Protein AF-A0A7W1IQE1-F1 (afdb_monomer_lite)

Foldseek 3Di:
DDDDDDDPDPDLQVCQADPQWDQQDAPNDGPDIGGCVRQVDQVNCCRRPVDRWDWDDDPSGIDTDD

Structure (mmCIF, N/CA/C/O backbone):
data_AF-A0A7W1I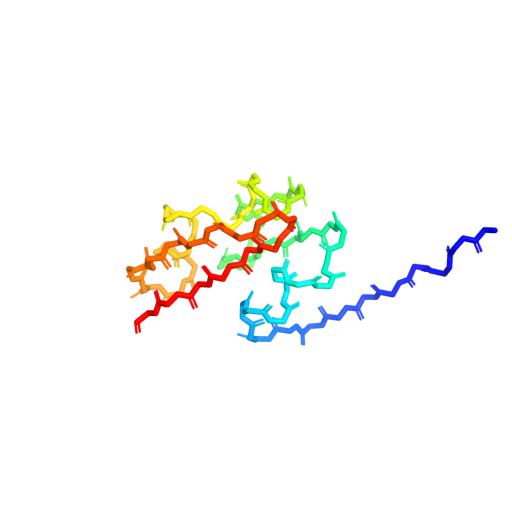QE1-F1
#
_entry.id   AF-A0A7W1IQE1-F1
#
loop_
_atom_site.group_PDB
_atom_site.id
_atom_site.type_symbol
_atom_site.label_atom_id
_atom_site.label_alt_id
_atom_site.label_comp_id
_atom_site.label_asym_id
_atom_site.label_entity_id
_atom_site.label_seq_id
_atom_site.pdbx_PDB_ins_code
_atom_site.Cartn_x
_atom_site.Cartn_y
_atom_site.Cartn_z
_atom_site.occupancy
_atom_site.B_iso_or_equiv
_atom_site.auth_seq_id
_atom_site.auth_comp_id
_atom_site.auth_asym_id
_atom_site.auth_atom_id
_atom_site.pdbx_PDB_model_num
ATOM 1 N N . MET A 1 1 ? 2.378 -26.359 -4.628 1.00 48.38 1 MET A N 1
ATOM 2 C CA . MET A 1 1 ? 1.443 -25.588 -3.784 1.00 48.38 1 MET A CA 1
ATOM 3 C C . MET A 1 1 ? 2.296 -24.578 -3.029 1.00 48.38 1 MET A C 1
ATOM 5 O O . MET A 1 1 ? 3.184 -25.017 -2.312 1.00 48.38 1 MET A O 1
ATOM 9 N N . ASN A 1 2 ? 2.162 -23.273 -3.293 1.00 59.66 2 ASN A N 1
ATOM 10 C CA . ASN A 1 2 ? 2.978 -22.266 -2.598 1.00 59.66 2 ASN A CA 1
ATOM 11 C C . ASN A 1 2 ? 2.495 -22.138 -1.142 1.00 59.66 2 ASN A C 1
ATOM 13 O O . ASN A 1 2 ? 1.281 -22.119 -0.931 1.00 59.66 2 ASN A O 1
ATOM 17 N N . PRO A 1 3 ? 3.397 -22.070 -0.148 1.00 71.38 3 PRO A N 1
ATOM 18 C CA . PRO A 1 3 ? 3.003 -21.835 1.236 1.00 71.38 3 PRO A CA 1
ATOM 19 C C . PRO A 1 3 ? 2.361 -20.446 1.382 1.00 71.38 3 PRO A C 1
ATOM 21 O O . PRO A 1 3 ? 2.851 -19.469 0.818 1.00 71.38 3 PRO A O 1
ATOM 24 N N . LEU A 1 4 ? 1.255 -20.369 2.127 1.00 68.25 4 LEU A N 1
ATOM 25 C CA . LEU A 1 4 ? 0.626 -19.107 2.522 1.00 68.25 4 LEU A CA 1
ATOM 26 C C . LEU A 1 4 ? 1.335 -18.578 3.774 1.00 68.25 4 LEU A C 1
ATOM 28 O O . LEU A 1 4 ? 1.299 -19.229 4.817 1.00 68.25 4 LEU A O 1
ATOM 32 N N . THR A 1 5 ? 1.955 -17.403 3.672 1.00 75.38 5 THR A N 1
ATOM 33 C CA . THR A 1 5 ? 2.650 -16.738 4.785 1.00 75.38 5 THR A CA 1
ATOM 34 C C . THR A 1 5 ? 1.930 -15.438 5.127 1.00 75.38 5 THR A C 1
ATOM 36 O O . THR A 1 5 ? 1.760 -14.582 4.263 1.00 75.38 5 THR A O 1
ATOM 39 N N . PHE A 1 6 ? 1.529 -15.276 6.388 1.00 70.50 6 PHE A N 1
ATOM 40 C CA . PHE A 1 6 ? 0.982 -14.022 6.907 1.00 70.50 6 PHE A CA 1
ATOM 41 C C . PHE A 1 6 ? 2.101 -13.231 7.585 1.00 70.50 6 PHE A C 1
ATOM 43 O O . PHE A 1 6 ? 2.809 -13.768 8.435 1.00 70.50 6 PHE A O 1
ATOM 50 N N . LEU A 1 7 ? 2.270 -11.966 7.201 1.00 74.06 7 LEU A N 1
ATOM 51 C CA . LEU A 1 7 ? 3.266 -11.067 7.775 1.00 74.06 7 LEU A CA 1
ATOM 52 C C . LEU A 1 7 ? 2.557 -9.805 8.274 1.00 74.06 7 LEU A C 1
ATOM 54 O O . LEU A 1 7 ? 1.898 -9.125 7.490 1.00 74.06 7 LEU A O 1
ATOM 58 N N . ASP A 1 8 ? 2.712 -9.486 9.559 1.00 76.62 8 ASP A N 1
ATOM 59 C CA . ASP A 1 8 ? 2.353 -8.172 10.099 1.00 76.62 8 ASP A CA 1
ATOM 60 C C . ASP A 1 8 ? 3.540 -7.223 9.880 1.00 76.62 8 ASP A C 1
ATOM 62 O O . ASP A 1 8 ? 4.534 -7.244 10.612 1.00 76.62 8 ASP A O 1
ATOM 66 N N . VAL A 1 9 ? 3.488 -6.465 8.782 1.00 76.75 9 VAL A N 1
ATOM 67 C CA . VAL A 1 9 ? 4.582 -5.597 8.334 1.00 76.75 9 VAL A CA 1
ATOM 68 C C . VAL A 1 9 ? 4.147 -4.145 8.444 1.00 76.75 9 VAL A C 1
ATOM 70 O O . VAL A 1 9 ? 3.274 -3.682 7.715 1.00 76.75 9 VAL A O 1
ATOM 73 N N . ARG A 1 10 ? 4.816 -3.399 9.326 1.00 79.62 10 ARG A N 1
ATOM 74 C CA . ARG A 1 10 ? 4.581 -1.956 9.499 1.00 79.62 10 ARG A CA 1
ATOM 75 C C . ARG A 1 10 ? 5.294 -1.090 8.455 1.00 79.62 10 ARG A C 1
ATOM 77 O O . ARG A 1 10 ? 4.953 0.076 8.305 1.00 79.62 10 ARG A O 1
ATOM 84 N N . ASP A 1 11 ? 6.269 -1.650 7.739 1.00 89.38 11 ASP A N 1
ATOM 85 C CA . ASP A 1 11 ? 6.985 -0.972 6.656 1.00 89.38 11 ASP A CA 1
ATOM 86 C C . ASP A 1 11 ? 6.279 -1.184 5.307 1.00 89.38 11 ASP A C 1
ATOM 88 O O . ASP A 1 11 ? 6.327 -2.261 4.703 1.00 89.38 11 ASP A O 1
ATOM 92 N N . LEU A 1 12 ? 5.649 -0.122 4.810 1.00 91.00 12 LEU A N 1
ATOM 93 C CA . LEU A 1 12 ? 4.899 -0.138 3.560 1.00 91.00 12 LEU A CA 1
ATOM 94 C C . LEU A 1 12 ? 5.764 -0.413 2.319 1.00 91.00 12 LEU A C 1
ATOM 96 O O . LEU A 1 12 ? 5.251 -0.968 1.347 1.00 91.00 12 LEU A O 1
ATOM 100 N N . ASN A 1 13 ? 7.062 -0.089 2.332 1.00 92.38 13 ASN A N 1
ATOM 101 C CA . ASN A 1 13 ? 7.956 -0.400 1.212 1.00 92.38 13 ASN A CA 1
ATOM 102 C C . ASN A 1 13 ? 8.280 -1.895 1.143 1.00 92.38 13 ASN A C 1
ATOM 104 O O . ASN A 1 13 ? 8.370 -2.459 0.049 1.00 92.38 13 ASN A O 1
ATOM 108 N N . LEU A 1 14 ? 8.399 -2.566 2.292 1.00 91.62 14 LEU A N 1
ATOM 109 C CA . LEU A 1 14 ? 8.530 -4.025 2.323 1.00 91.62 14 LEU A CA 1
ATOM 110 C C . LEU A 1 14 ? 7.255 -4.699 1.809 1.00 91.62 14 LEU A C 1
ATOM 112 O O . LEU A 1 14 ? 7.337 -5.606 0.978 1.00 91.62 14 LEU A O 1
ATOM 116 N N . VAL A 1 15 ? 6.084 -4.211 2.228 1.00 92.00 15 VAL A N 1
ATOM 117 C CA . VAL A 1 15 ? 4.795 -4.701 1.717 1.00 92.00 15 VAL A CA 1
ATOM 118 C C . VAL A 1 15 ? 4.703 -4.502 0.200 1.00 92.00 15 VAL A C 1
ATOM 120 O O . VAL A 1 15 ? 4.430 -5.457 -0.524 1.00 92.00 15 VAL A O 1
ATOM 123 N N . ALA A 1 16 ? 5.011 -3.308 -0.312 1.00 92.12 16 ALA A N 1
ATOM 124 C CA . ALA A 1 16 ? 4.977 -3.006 -1.747 1.00 92.12 16 ALA A CA 1
ATOM 125 C C . ALA A 1 16 ? 5.916 -3.899 -2.584 1.00 92.12 16 ALA A C 1
ATOM 127 O O . ALA A 1 16 ? 5.646 -4.197 -3.758 1.00 92.12 16 ALA A O 1
ATOM 128 N N . LYS A 1 17 ? 7.032 -4.330 -1.988 1.00 91.31 17 LYS A N 1
ATOM 129 C CA . LYS A 1 17 ? 8.041 -5.150 -2.656 1.00 91.31 17 LYS A CA 1
ATOM 130 C C . LYS A 1 17 ? 7.690 -6.635 -2.679 1.00 91.31 17 LYS A C 1
ATOM 132 O O . LYS A 1 17 ? 7.921 -7.274 -3.704 1.00 91.31 17 LYS A O 1
ATOM 137 N N . PHE A 1 18 ? 7.163 -7.173 -1.582 1.00 90.00 18 PHE A N 1
ATOM 138 C CA . PHE A 1 18 ? 7.073 -8.623 -1.385 1.00 90.00 18 PHE A CA 1
ATOM 139 C C . PHE A 1 18 ? 5.650 -9.173 -1.293 1.00 90.00 18 PHE A C 1
ATOM 141 O O . PHE A 1 18 ? 5.471 -10.373 -1.475 1.00 90.00 18 PHE A O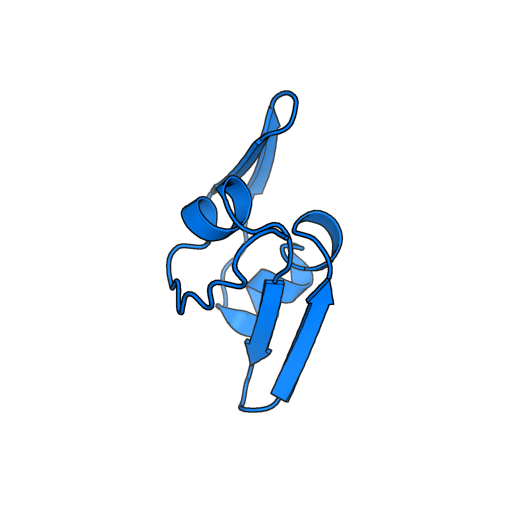 1
ATOM 148 N N . AL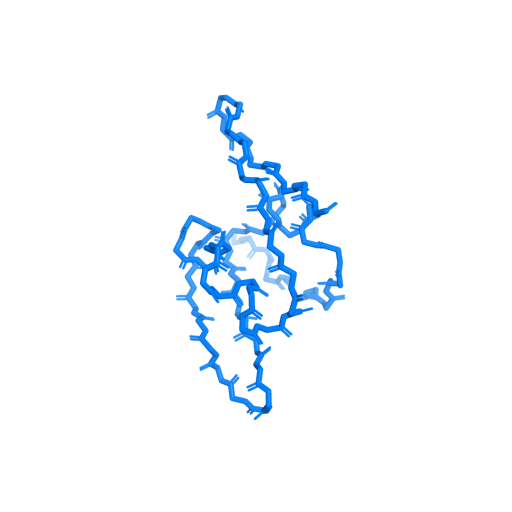A A 1 19 ? 4.645 -8.343 -1.007 1.00 89.50 19 ALA A N 1
ATOM 149 C CA . ALA A 1 19 ? 3.286 -8.835 -0.834 1.00 89.50 19 ALA A CA 1
ATOM 150 C C . ALA A 1 19 ? 2.592 -9.058 -2.185 1.00 89.50 19 ALA A C 1
ATOM 152 O O . ALA A 1 19 ? 2.415 -8.129 -2.976 1.00 89.50 19 ALA A O 1
ATOM 153 N N . ASP A 1 20 ? 2.135 -10.289 -2.413 1.00 89.44 20 ASP A N 1
ATOM 154 C CA . ASP A 1 20 ? 1.258 -10.625 -3.541 1.00 89.44 20 ASP A CA 1
ATOM 155 C C . ASP A 1 20 ? -0.180 -10.134 -3.304 1.00 89.44 20 ASP A C 1
ATOM 157 O O . ASP A 1 20 ? -0.878 -9.705 -4.227 1.00 89.44 20 ASP A O 1
ATOM 161 N N . LYS A 1 21 ? -0.623 -10.195 -2.043 1.00 93.56 21 LYS A N 1
ATOM 162 C CA . LYS A 1 21 ? -1.923 -9.724 -1.561 1.00 93.56 21 LYS A CA 1
ATOM 163 C C . LYS A 1 21 ? -1.753 -8.995 -0.238 1.00 93.56 21 LYS A C 1
ATOM 165 O O . LYS A 1 21 ? -0.926 -9.383 0.583 1.00 93.56 21 LYS A O 1
ATOM 170 N N . ILE A 1 22 ? -2.546 -7.952 -0.040 1.00 95.38 22 ILE A N 1
ATOM 171 C CA . ILE A 1 22 ? -2.500 -7.093 1.139 1.00 95.38 22 ILE A CA 1
ATOM 172 C C . ILE A 1 22 ? -3.912 -6.980 1.694 1.00 95.38 22 ILE A C 1
ATOM 174 O O . ILE A 1 22 ? -4.844 -6.653 0.960 1.00 95.38 22 ILE A O 1
ATOM 178 N N . LEU A 1 23 ? -4.044 -7.213 2.997 1.00 95.56 23 LEU A N 1
ATOM 179 C CA . LEU A 1 23 ? -5.225 -6.864 3.771 1.00 95.56 23 LEU A CA 1
ATOM 180 C C . LEU A 1 23 ? -4.874 -5.643 4.621 1.00 95.56 23 LEU A C 1
ATOM 182 O O . LEU A 1 23 ? -4.126 -5.759 5.589 1.00 95.56 23 LEU A O 1
ATOM 186 N N . LEU A 1 24 ? -5.375 -4.472 4.237 1.00 95.75 24 LEU A N 1
ATOM 187 C CA . LEU A 1 24 ? -5.137 -3.234 4.967 1.00 95.75 24 LEU A CA 1
ATOM 188 C C . LEU A 1 24 ? -6.244 -3.032 5.996 1.00 95.75 24 LEU A C 1
ATOM 190 O O . LEU A 1 24 ? -7.423 -2.934 5.645 1.00 95.75 24 LEU A O 1
ATOM 194 N N . LEU A 1 25 ? -5.852 -2.958 7.263 1.00 94.69 25 LEU A N 1
ATOM 195 C CA . LEU A 1 25 ? -6.755 -2.747 8.384 1.00 94.69 25 LEU A CA 1
ATOM 196 C C . LEU A 1 25 ? -6.646 -1.309 8.891 1.00 94.69 25 LEU A C 1
ATOM 198 O O . LEU A 1 25 ? -5.551 -0.765 9.014 1.00 94.69 25 LEU A O 1
ATOM 202 N N . HIS A 1 26 ? -7.785 -0.713 9.221 1.00 94.88 26 HIS A N 1
ATOM 203 C CA . HIS A 1 26 ? -7.864 0.575 9.899 1.00 94.88 26 HIS A CA 1
ATOM 204 C C . HIS A 1 26 ? -9.059 0.562 10.853 1.00 94.88 26 HIS A C 1
ATOM 206 O O . HIS A 1 26 ? -10.160 0.177 10.459 1.00 94.88 26 HIS A O 1
ATOM 212 N N . ASN A 1 27 ? -8.841 0.956 12.111 1.00 94.25 27 ASN A N 1
ATOM 213 C CA . ASN A 1 27 ? -9.854 0.938 13.176 1.00 94.25 27 ASN A CA 1
ATOM 214 C C . ASN A 1 27 ? -10.609 -0.401 13.258 1.00 94.25 27 ASN A C 1
ATOM 216 O O . ASN A 1 27 ? -11.836 -0.435 13.183 1.00 94.25 27 ASN A O 1
ATOM 220 N N . GLU A 1 28 ? -9.854 -1.503 13.345 1.00 93.19 28 GLU A N 1
ATOM 221 C CA . GLU A 1 28 ? -10.370 -2.881 13.471 1.00 93.19 28 GLU A CA 1
ATOM 222 C C . GLU A 1 28 ? -11.232 -3.364 12.288 1.00 93.19 28 GLU A C 1
ATOM 224 O O . GLU A 1 28 ? -11.834 -4.436 12.340 1.00 93.19 28 GLU A O 1
ATOM 229 N N . LYS A 1 29 ? -11.274 -2.604 11.189 1.00 95.06 29 LYS A N 1
ATOM 230 C CA . LYS A 1 29 ? -12.031 -2.931 9.978 1.00 95.06 29 LYS A CA 1
ATOM 231 C C . LYS A 1 29 ? -11.109 -3.069 8.779 1.00 95.06 29 LYS A C 1
ATOM 233 O O . LYS A 1 29 ? -10.046 -2.455 8.711 1.00 95.06 29 LYS A O 1
ATOM 238 N N . VAL A 1 30 ? -11.547 -3.863 7.805 1.00 97.19 30 VAL A N 1
ATOM 239 C CA . VAL A 1 30 ? -10.884 -3.949 6.502 1.00 97.19 30 VAL A CA 1
ATOM 240 C C . VAL A 1 30 ? -11.128 -2.647 5.753 1.00 97.19 30 VAL A C 1
ATOM 242 O O . VAL A 1 30 ? -12.263 -2.349 5.389 1.00 97.19 30 VAL A O 1
ATOM 245 N N . LEU A 1 31 ? -10.058 -1.888 5.533 1.00 97.50 31 LEU A N 1
ATOM 246 C CA . LEU A 1 31 ? -10.081 -0.686 4.706 1.00 97.50 31 LEU A CA 1
ATOM 247 C C . LEU A 1 31 ? -9.970 -1.054 3.223 1.00 97.50 31 LEU A C 1
ATOM 249 O O . LEU A 1 31 ? -10.722 -0.541 2.401 1.00 97.50 31 LEU A O 1
ATOM 253 N N . ALA A 1 32 ? -9.055 -1.967 2.888 1.00 97.69 32 ALA A N 1
ATOM 254 C CA . ALA A 1 32 ? -8.858 -2.450 1.525 1.00 97.69 32 ALA A CA 1
ATOM 255 C C . ALA A 1 32 ? -8.277 -3.872 1.506 1.00 97.69 32 ALA A C 1
ATOM 257 O O . ALA A 1 32 ? -7.562 -4.283 2.420 1.00 97.69 32 ALA A O 1
ATOM 258 N N . ASN A 1 33 ? -8.572 -4.621 0.444 1.00 97.00 33 ASN A N 1
ATOM 259 C CA . ASN A 1 33 ? -8.052 -5.967 0.208 1.00 97.00 33 ASN A CA 1
ATOM 260 C C . ASN A 1 33 ? -7.789 -6.162 -1.287 1.00 97.00 33 ASN A C 1
ATOM 262 O O . ASN A 1 33 ? -8.683 -5.923 -2.099 1.00 97.00 33 ASN A O 1
ATOM 266 N N . GLY A 1 34 ? -6.593 -6.614 -1.654 1.00 96.38 34 GLY A N 1
ATOM 267 C CA . GLY A 1 34 ? -6.233 -6.791 -3.056 1.00 96.38 34 GLY A CA 1
ATOM 268 C C . GLY A 1 34 ? -4.733 -6.889 -3.289 1.00 96.38 34 GLY A C 1
ATOM 269 O O . GLY A 1 34 ? -3.974 -7.266 -2.399 1.00 96.38 34 GLY A O 1
ATOM 270 N N . ASP A 1 35 ? -4.307 -6.597 -4.514 1.00 94.94 35 ASP A N 1
ATOM 271 C CA . ASP A 1 35 ? -2.885 -6.422 -4.821 1.00 94.94 35 ASP A CA 1
ATOM 272 C C . ASP A 1 35 ? -2.381 -5.035 -4.381 1.00 94.94 35 ASP A C 1
ATOM 274 O O . ASP A 1 35 ? -3.158 -4.129 -4.065 1.00 94.94 35 ASP A O 1
ATOM 278 N N . LYS A 1 36 ? -1.059 -4.851 -4.408 1.00 94.25 36 LYS A N 1
ATOM 279 C CA . LYS A 1 36 ? -0.406 -3.598 -4.010 1.00 94.25 36 LYS A CA 1
ATOM 280 C C . LYS A 1 36 ? -0.890 -2.350 -4.743 1.00 94.25 36 LYS A C 1
ATOM 282 O O . LYS A 1 36 ? -0.940 -1.297 -4.121 1.00 94.25 36 LYS A O 1
ATOM 287 N N . HIS A 1 37 ? -1.278 -2.444 -6.012 1.00 94.56 37 HIS A N 1
ATOM 288 C CA . HIS A 1 37 ? -1.743 -1.290 -6.784 1.00 94.56 37 HIS A CA 1
ATOM 289 C C . HIS A 1 37 ? -3.145 -0.855 -6.356 1.00 94.56 37 HIS A C 1
ATOM 291 O O . HIS A 1 37 ? -3.442 0.337 -6.343 1.00 94.56 37 HIS A O 1
ATOM 297 N N . THR A 1 38 ? -3.983 -1.817 -5.969 1.00 96.56 38 THR A N 1
ATOM 298 C CA . THR A 1 38 ? -5.336 -1.550 -5.458 1.00 96.56 38 THR A CA 1
ATOM 299 C C . THR A 1 38 ? -5.361 -1.131 -3.986 1.00 96.56 38 THR A C 1
ATOM 301 O O . THR A 1 38 ? -6.240 -0.373 -3.583 1.00 96.56 38 THR A O 1
ATOM 304 N N . VAL A 1 39 ? -4.404 -1.603 -3.176 1.00 97.12 39 VAL A N 1
ATOM 305 C CA . VAL A 1 39 ? -4.403 -1.381 -1.721 1.00 97.12 39 VAL A CA 1
ATOM 306 C C . VAL A 1 39 ? -3.521 -0.206 -1.304 1.00 97.12 39 VAL A C 1
ATOM 308 O O . VAL A 1 39 ? -3.975 0.628 -0.523 1.00 97.12 39 VAL A O 1
ATOM 311 N N . LEU A 1 40 ? -2.295 -0.090 -1.823 1.00 96.12 40 LEU A N 1
ATOM 312 C CA . LEU A 1 40 ? -1.335 0.958 -1.440 1.00 96.12 40 LEU A CA 1
ATOM 313 C C . LEU A 1 40 ? -1.564 2.249 -2.240 1.00 96.12 40 LEU A C 1
ATOM 315 O O . LEU A 1 40 ? -0.665 2.768 -2.899 1.00 96.12 40 LEU A O 1
ATOM 319 N N . THR A 1 41 ? -2.794 2.761 -2.208 1.00 97.00 41 THR A N 1
ATOM 320 C CA . THR A 1 41 ? -3.168 4.033 -2.840 1.00 97.00 41 THR A CA 1
ATOM 321 C C . THR A 1 41 ? -2.876 5.207 -1.907 1.00 97.00 41 THR A C 1
ATOM 323 O O . THR A 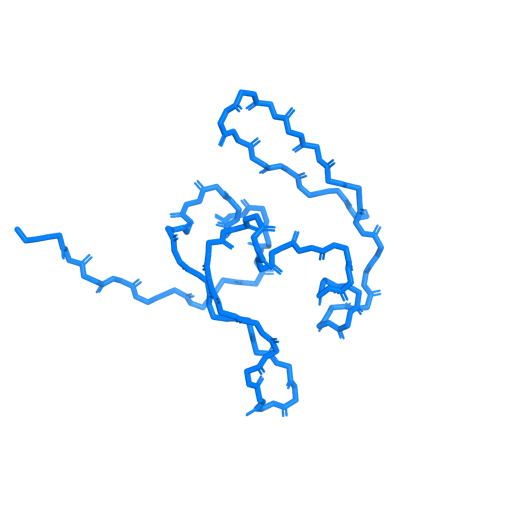1 41 ? -2.802 5.045 -0.688 1.00 97.00 41 THR A O 1
ATOM 326 N N . LYS A 1 42 ? -2.754 6.420 -2.466 1.00 96.62 42 LYS A N 1
ATOM 327 C CA . LYS A 1 42 ? -2.576 7.641 -1.659 1.00 96.62 42 LYS A CA 1
ATOM 328 C C . LYS A 1 42 ? -3.693 7.810 -0.626 1.00 96.62 42 LYS A C 1
ATOM 330 O O . LYS A 1 42 ? -3.416 8.104 0.528 1.00 96.62 42 LYS A O 1
ATOM 335 N N . GLU A 1 43 ? -4.937 7.575 -1.036 1.00 97.75 43 GLU A N 1
ATOM 336 C CA . GLU A 1 43 ? -6.120 7.697 -0.179 1.00 97.75 43 GLU A CA 1
ATOM 337 C C . GLU A 1 43 ? -6.116 6.683 0.971 1.00 97.75 43 GLU A C 1
ATOM 339 O O . GLU A 1 43 ? -6.331 7.054 2.128 1.00 97.75 43 GLU A O 1
ATOM 344 N N . ASN A 1 44 ? -5.802 5.419 0.678 1.00 97.25 44 ASN A N 1
ATOM 345 C CA . ASN A 1 44 ? -5.743 4.375 1.697 1.00 97.25 44 ASN A CA 1
ATOM 346 C C . ASN A 1 44 ? -4.602 4.616 2.687 1.00 97.25 44 ASN A C 1
ATOM 348 O O . ASN A 1 44 ? -4.795 4.461 3.891 1.00 97.25 44 ASN A O 1
ATOM 352 N N . ILE A 1 45 ? -3.427 5.027 2.202 1.00 96.00 45 ILE A N 1
ATOM 353 C CA . ILE A 1 45 ? -2.271 5.322 3.058 1.00 96.00 45 ILE A CA 1
ATOM 354 C C . ILE A 1 45 ? -2.550 6.545 3.937 1.00 96.00 45 ILE A C 1
ATOM 356 O O . ILE A 1 45 ? -2.298 6.494 5.140 1.00 96.00 45 ILE A O 1
ATOM 360 N N . LYS A 1 46 ? -3.132 7.610 3.376 1.00 96.50 46 LYS A N 1
ATOM 361 C CA . LYS A 1 46 ? -3.548 8.788 4.145 1.00 96.50 46 LYS A CA 1
ATOM 362 C C . LYS A 1 46 ? -4.552 8.428 5.232 1.00 96.50 46 LYS A C 1
ATOM 364 O O . LYS A 1 46 ? -4.415 8.877 6.363 1.00 96.50 46 LYS A O 1
ATOM 369 N N . THR A 1 47 ? -5.530 7.588 4.913 1.00 96.62 47 THR A N 1
ATOM 370 C CA . THR A 1 47 ? -6.542 7.145 5.878 1.00 96.62 47 THR A CA 1
ATOM 371 C C . THR A 1 47 ? -5.935 6.276 6.981 1.00 96.62 47 THR A C 1
ATOM 373 O O . THR A 1 47 ? -6.147 6.544 8.160 1.00 96.62 47 THR A O 1
ATOM 376 N N . ALA A 1 48 ? -5.151 5.256 6.619 1.00 94.88 48 ALA A N 1
ATOM 377 C CA . ALA A 1 48 ? -4.645 4.274 7.575 1.00 94.88 48 ALA A CA 1
ATOM 378 C C . ALA A 1 48 ? -3.458 4.775 8.414 1.00 94.88 48 ALA A C 1
ATOM 380 O O . ALA A 1 48 ? -3.364 4.420 9.588 1.00 94.88 48 ALA A O 1
ATOM 381 N N . TYR A 1 49 ? -2.575 5.588 7.826 1.00 92.56 49 TYR 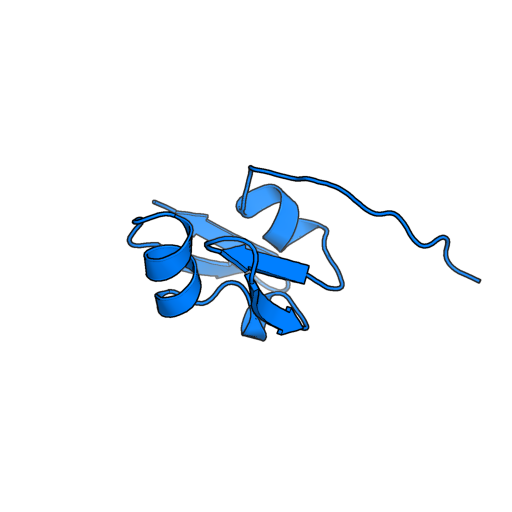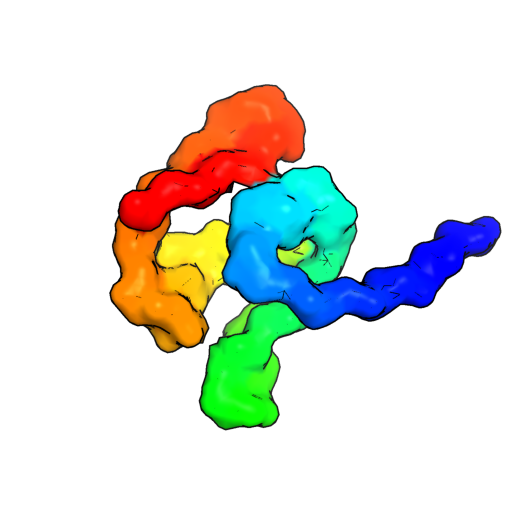A N 1
ATOM 382 C CA . TYR A 1 49 ? -1.301 6.001 8.430 1.00 92.56 49 TYR A CA 1
ATOM 383 C C . TYR A 1 49 ? -1.169 7.514 8.634 1.00 92.56 49 TYR A C 1
ATOM 385 O O . TYR A 1 49 ? -0.198 7.939 9.250 1.00 92.56 49 TYR A O 1
ATOM 393 N N . GLN A 1 50 ? -2.110 8.328 8.138 1.00 94.56 50 GLN A N 1
ATOM 394 C CA . GLN A 1 50 ? -2.043 9.799 8.196 1.00 94.56 50 GLN A CA 1
ATOM 395 C C . GLN A 1 50 ? -0.803 10.389 7.498 1.00 94.56 50 GLN A C 1
ATOM 397 O O . GLN A 1 50 ? -0.305 11.446 7.876 1.00 94.56 50 GLN A O 1
ATOM 402 N N . LEU A 1 51 ? -0.325 9.708 6.451 1.00 93.56 51 LEU A N 1
ATOM 403 C CA . LEU A 1 51 ? 0.813 10.120 5.624 1.00 93.56 51 LEU A CA 1
ATOM 404 C C . LEU A 1 51 ? 0.359 10.501 4.210 1.00 93.56 51 LEU A C 1
ATOM 406 O O . LEU A 1 51 ? -0.607 9.944 3.693 1.00 93.56 51 LEU A O 1
ATOM 410 N N . GLU A 1 52 ? 1.093 11.404 3.561 1.00 95.00 52 GLU A N 1
ATOM 411 C CA . GLU A 1 52 ? 0.871 11.811 2.166 1.00 95.00 52 GLU A CA 1
ATOM 412 C C . GLU A 1 52 ? 1.973 11.229 1.268 1.00 95.00 52 GLU A C 1
ATOM 414 O O . GLU A 1 52 ? 3.009 11.865 1.069 1.00 95.00 52 GLU A O 1
ATOM 419 N N . PRO A 1 53 ? 1.801 10.010 0.723 1.00 94.75 53 PRO A N 1
ATOM 420 C CA . PRO A 1 53 ? 2.878 9.353 0.004 1.00 94.75 53 PRO A CA 1
ATOM 421 C C . PRO A 1 53 ? 3.071 9.899 -1.416 1.00 94.75 53 PRO A C 1
ATOM 423 O O . PRO A 1 53 ? 2.120 10.108 -2.185 1.00 94.75 53 PRO A O 1
ATOM 426 N N . VAL A 1 54 ? 4.332 9.980 -1.831 1.00 96.44 54 VAL A N 1
ATOM 427 C CA . VAL A 1 54 ? 4.728 9.996 -3.239 1.00 96.44 54 VAL A CA 1
ATOM 428 C C . VAL A 1 54 ? 4.985 8.556 -3.678 1.00 96.44 54 VAL A C 1
ATOM 430 O O . VAL A 1 54 ? 5.881 7.883 -3.174 1.00 96.44 54 VAL A O 1
ATOM 433 N N . ILE A 1 55 ? 4.179 8.078 -4.626 1.00 95.00 55 ILE A N 1
ATOM 434 C CA . ILE A 1 55 ? 4.267 6.714 -5.157 1.00 95.00 55 ILE A CA 1
ATOM 435 C C . ILE A 1 55 ? 5.076 6.750 -6.451 1.00 95.00 55 ILE A C 1
ATOM 437 O O . ILE A 1 55 ? 4.664 7.398 -7.416 1.00 95.00 55 ILE A O 1
ATOM 441 N N . HIS A 1 56 ? 6.204 6.045 -6.475 1.00 95.69 56 HIS A N 1
ATOM 442 C CA . HIS A 1 56 ? 7.052 5.903 -7.653 1.00 95.69 56 HIS A CA 1
ATOM 443 C C . HIS A 1 56 ? 7.033 4.464 -8.167 1.00 95.69 56 HIS A C 1
ATOM 445 O O . HIS A 1 56 ? 7.115 3.505 -7.396 1.00 95.69 56 HIS A O 1
ATOM 451 N N . TYR A 1 57 ? 6.975 4.319 -9.487 1.00 93.12 57 TYR A N 1
ATOM 452 C CA . TYR A 1 57 ? 6.991 3.026 -10.158 1.00 93.12 57 TYR A CA 1
ATOM 453 C C . TYR A 1 57 ? 8.269 2.882 -10.970 1.00 93.12 57 TYR A C 1
ATOM 455 O O . TYR A 1 57 ? 8.573 3.715 -11.821 1.00 93.12 57 TYR A O 1
ATOM 463 N N . GLU A 1 58 ? 9.005 1.800 -10.735 1.00 92.06 58 GLU A N 1
ATOM 464 C CA . GLU A 1 58 ? 10.193 1.463 -11.513 1.00 92.06 58 GLU A CA 1
ATOM 465 C C . GLU A 1 58 ? 10.087 0.016 -12.000 1.00 92.06 58 GLU A C 1
ATOM 467 O O . GLU A 1 58 ? 10.182 -0.938 -11.222 1.00 92.06 58 GLU A O 1
ATOM 472 N N . LYS A 1 59 ? 9.891 -0.168 -13.310 1.00 88.12 59 LYS A N 1
ATOM 473 C CA . LYS A 1 59 ? 9.634 -1.482 -13.925 1.00 88.12 59 LYS A CA 1
ATOM 474 C C . LYS A 1 59 ? 8.437 -2.186 -13.259 1.00 88.12 59 LYS A C 1
ATOM 476 O O . LYS A 1 59 ? 7.300 -1.812 -13.506 1.00 88.12 59 LYS A O 1
ATOM 481 N N . LYS A 1 60 ? 8.691 -3.213 -12.436 1.00 84.19 60 LYS A N 1
ATOM 482 C CA . LYS A 1 60 ? 7.679 -3.992 -11.689 1.00 84.19 60 LYS A CA 1
ATOM 483 C C . LYS A 1 60 ? 7.633 -3.646 -10.192 1.00 84.19 60 LYS A C 1
ATOM 485 O O . LYS A 1 60 ? 6.846 -4.234 -9.444 1.00 84.19 60 LYS A O 1
ATOM 490 N N . ASN A 1 61 ? 8.488 -2.726 -9.751 1.00 89.38 61 ASN A N 1
ATOM 491 C CA . ASN A 1 61 ? 8.613 -2.325 -8.358 1.00 89.38 61 ASN A CA 1
ATOM 492 C C . ASN A 1 61 ? 7.791 -1.064 -8.085 1.00 89.38 61 ASN A C 1
ATOM 494 O O . ASN A 1 61 ? 7.661 -0.187 -8.940 1.00 89.38 61 ASN A O 1
ATOM 498 N N . MET A 1 62 ? 7.258 -0.997 -6.870 1.00 92.81 62 MET A N 1
ATOM 499 C CA . MET A 1 62 ? 6.566 0.159 -6.314 1.00 92.81 62 MET A CA 1
ATOM 500 C C . MET A 1 62 ? 7.366 0.629 -5.101 1.00 92.81 62 MET A C 1
ATOM 502 O O . MET A 1 62 ? 7.722 -0.196 -4.258 1.00 92.81 62 MET A O 1
ATOM 506 N N . TYR A 1 63 ? 7.617 1.933 -5.026 1.00 94.38 63 TYR A N 1
ATOM 507 C CA . TYR A 1 63 ? 8.266 2.587 -3.895 1.00 94.38 63 TYR A CA 1
ATOM 508 C C . TYR A 1 63 ? 7.380 3.713 -3.373 1.00 94.38 63 TYR A C 1
ATOM 510 O O . TYR A 1 63 ? 6.786 4.464 -4.150 1.00 94.38 63 TYR A O 1
ATOM 518 N N . LEU A 1 64 ? 7.302 3.815 -2.054 1.00 93.88 64 LEU A N 1
ATOM 519 C CA . LEU A 1 64 ? 6.533 4.807 -1.325 1.00 93.88 64 LEU A CA 1
ATOM 520 C C . LEU A 1 64 ? 7.509 5.703 -0.561 1.00 93.88 64 LEU A C 1
ATOM 522 O O . LEU A 1 64 ? 8.311 5.222 0.242 1.00 93.88 64 LEU A O 1
ATOM 526 N N . PHE A 1 65 ? 7.434 7.001 -0.825 1.00 93.44 65 PHE A N 1
ATOM 527 C CA . PHE A 1 65 ? 8.162 8.037 -0.098 1.00 93.44 65 PHE A CA 1
ATOM 528 C C . PHE A 1 65 ? 7.153 8.853 0.705 1.00 93.44 65 PHE A C 1
ATOM 530 O O . PHE A 1 65 ? 6.086 9.159 0.176 1.00 93.44 65 PHE A O 1
ATOM 537 N N . PHE A 1 66 ? 7.475 9.182 1.952 1.00 86.44 66 PHE A N 1
ATOM 538 C CA . PHE A 1 66 ? 6.601 9.895 2.887 1.00 86.44 66 PHE A CA 1
ATOM 539 C C . PHE A 1 66 ? 7.336 11.100 3.462 1.00 86.44 66 PHE A C 1
ATOM 541 O O . PHE A 1 66 ? 8.579 10.996 3.597 1.00 86.44 66 PHE A O 1
#

Secondary structure (DSSP, 8-state):
-PPP-------HHHHHHH-SSEEEEETTEEEEEESHHHHS-HHHHHHHH---PEEEEETTEEEEE-

Radius of gyration: 11.8 Å; chains: 1; bounding box: 22×37×27 Å

pLDDT: mean 90.29, std 9.62, range [48.38, 97.75]

Sequence (66 aa):
MNPLTFLDVRDLNLVAKFADKILLLHNEKVLANGDKHTVLTKENIKTAYQLEPVIHYEKKNMYLFF